Protein AF-A0A4Y8U0B5-F1 (afdb_monomer)

Solvent-accessible surface area (backbone atoms only — not comparable to full-atom values): 3433 Å² total; per-residue (Å²): 132,57,24,70,59,32,29,53,52,10,52,51,45,37,50,55,49,50,49,51,46,73,76,40,57,74,55,55,73,38,94,81,24,59,64,60,45,52,50,48,52,51,43,45,52,49,12,51,50,29,28,52,50,14,61,58,63,70,51,94,78,83,125

pLDDT: mean 86.39, std 12.54, range [44.88, 97.44]

Foldseek 3Di:
DALVVLLVVLVVLLVVLVVVCVVCVVVCPDPPNVVVVVVSVVSNVSSVVSNVCSVCVPDPDDD

Sequence (63 aa):
MNGFKLRLLGAGILLLVLIGLLSGWSELFASGAWVATVLQLGLIFLGLALIYRGENAEMPGSG

Structure (mmCIF, N/CA/C/O backbone):
data_AF-A0A4Y8U0B5-F1
#
_entry.id   AF-A0A4Y8U0B5-F1
#
loop_
_atom_site.group_PDB
_atom_site.id
_atom_site.type_symbol
_atom_site.label_atom_id
_atom_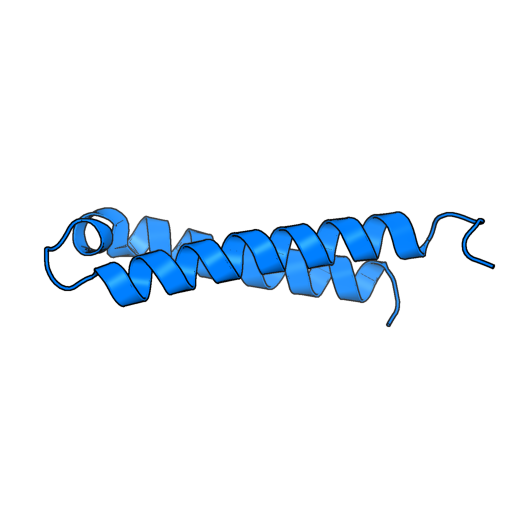site.label_alt_id
_atom_site.label_comp_id
_atom_site.label_asym_id
_atom_site.label_entity_id
_atom_site.label_seq_id
_atom_site.pdbx_PDB_ins_code
_atom_site.Cartn_x
_atom_site.Cartn_y
_atom_site.Cartn_z
_atom_site.occupancy
_atom_site.B_iso_or_equiv
_atom_site.auth_seq_id
_atom_site.auth_comp_id
_atom_site.auth_asym_id
_atom_site.auth_atom_id
_atom_site.pdbx_PDB_model_num
ATOM 1 N N . MET A 1 1 ? -14.381 -10.971 10.975 1.00 61.91 1 MET A N 1
ATOM 2 C CA . MET A 1 1 ? -13.031 -10.448 11.305 1.00 61.91 1 MET A CA 1
ATOM 3 C C . MET A 1 1 ? -13.211 -9.237 12.204 1.00 61.91 1 MET A C 1
ATOM 5 O O . MET A 1 1 ? -14.101 -8.456 11.914 1.00 61.91 1 MET A O 1
ATOM 9 N N . ASN A 1 2 ? -12.428 -9.105 13.279 1.00 85.31 2 ASN A N 1
ATOM 10 C CA . ASN A 1 2 ? -12.491 -7.939 14.174 1.00 85.31 2 ASN A CA 1
ATOM 11 C C . ASN A 1 2 ? -12.189 -6.638 13.392 1.00 85.31 2 ASN A C 1
ATOM 13 O O . ASN A 1 2 ? -11.318 -6.671 12.518 1.00 85.31 2 ASN A O 1
ATOM 17 N N . GLY A 1 3 ? -12.874 -5.530 13.699 1.00 87.31 3 GLY A N 1
ATOM 18 C CA . GLY A 1 3 ? -12.703 -4.227 13.041 1.00 87.31 3 GLY A CA 1
ATOM 19 C C . GLY A 1 3 ? -11.252 -3.750 13.081 1.00 87.31 3 GLY A C 1
ATOM 20 O O . GLY A 1 3 ? -10.668 -3.437 12.043 1.00 87.31 3 GLY A O 1
ATOM 21 N N . PHE A 1 4 ? -10.604 -3.884 14.239 1.00 90.75 4 PHE A N 1
ATOM 22 C CA . PHE A 1 4 ? -9.160 -3.679 14.390 1.00 90.75 4 PHE A CA 1
ATOM 23 C C . PHE A 1 4 ? -8.296 -4.483 13.395 1.00 90.75 4 PHE A C 1
ATOM 25 O O . PHE A 1 4 ? -7.377 -3.938 12.785 1.00 90.75 4 PHE A O 1
ATOM 32 N N . LYS A 1 5 ? -8.595 -5.775 13.176 1.00 92.00 5 LYS A N 1
ATOM 33 C CA . LYS A 1 5 ? -7.826 -6.627 12.242 1.00 92.00 5 LYS A CA 1
ATOM 34 C C . LYS A 1 5 ? -7.997 -6.174 10.788 1.00 92.00 5 LYS A C 1
ATOM 36 O O . LYS A 1 5 ? -7.048 -6.250 10.017 1.00 92.00 5 LYS A O 1
ATOM 41 N N . LEU A 1 6 ? -9.192 -5.706 10.424 1.00 93.12 6 LEU A N 1
ATOM 42 C CA . LEU A 1 6 ? -9.491 -5.137 9.105 1.00 93.12 6 LEU A CA 1
ATOM 43 C C . LEU A 1 6 ? -8.710 -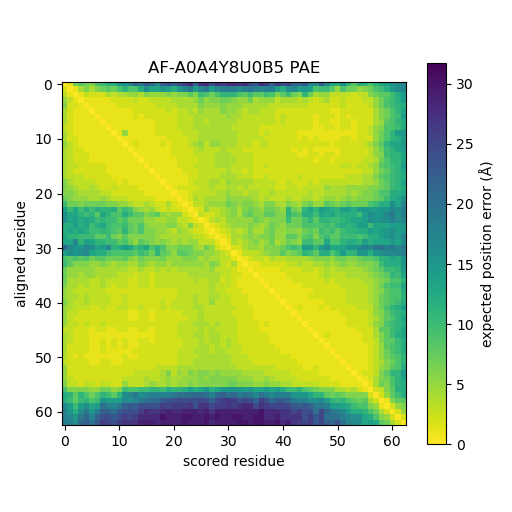3.843 8.857 1.00 93.12 6 LEU A C 1
ATOM 45 O O . LEU A 1 6 ? -8.091 -3.703 7.804 1.00 93.12 6 LEU A O 1
ATOM 49 N N . ARG A 1 7 ? -8.674 -2.944 9.849 1.00 94.38 7 ARG A N 1
ATOM 50 C CA . ARG A 1 7 ? -7.901 -1.697 9.769 1.00 94.38 7 ARG A CA 1
ATOM 51 C C . ARG A 1 7 ? -6.406 -1.967 9.670 1.00 94.38 7 ARG A C 1
ATOM 53 O O . ARG A 1 7 ? -5.750 -1.385 8.815 1.00 94.38 7 ARG A O 1
ATOM 60 N N . LEU A 1 8 ? -5.879 -2.885 10.484 1.00 96.06 8 LEU A N 1
ATOM 61 C CA . LEU A 1 8 ? -4.461 -3.246 10.450 1.00 96.06 8 LEU A CA 1
ATOM 62 C C . LEU A 1 8 ? -4.059 -3.856 9.098 1.00 96.06 8 LEU A C 1
ATOM 64 O O . LEU A 1 8 ? -3.025 -3.491 8.546 1.00 96.06 8 LEU A O 1
ATOM 68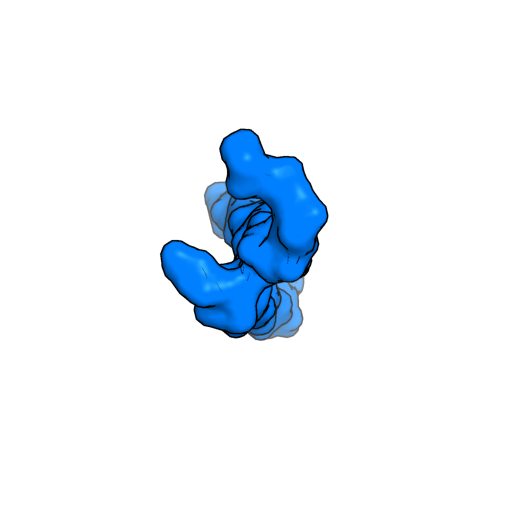 N N . LEU A 1 9 ? -4.893 -4.739 8.539 1.00 96.38 9 LEU A N 1
ATOM 69 C CA . LEU A 1 9 ? -4.666 -5.311 7.212 1.00 96.38 9 LEU A CA 1
ATOM 70 C C . LEU A 1 9 ? -4.692 -4.232 6.122 1.00 96.38 9 LEU A C 1
ATOM 72 O O . LEU A 1 9 ? -3.786 -4.177 5.294 1.00 96.38 9 LEU A O 1
ATOM 76 N N . GLY A 1 10 ? -5.708 -3.364 6.135 1.00 96.44 10 GLY A N 1
ATOM 77 C CA . GLY A 1 10 ? -5.836 -2.278 5.166 1.00 96.44 10 GLY A CA 1
ATOM 78 C C . GLY A 1 10 ? -4.674 -1.284 5.243 1.00 96.44 10 GLY A C 1
ATOM 79 O O . GLY A 1 10 ? -4.083 -0.960 4.216 1.00 96.44 10 GLY A O 1
ATOM 80 N N . ALA A 1 11 ? -4.274 -0.878 6.452 1.00 96.75 11 ALA A N 1
ATOM 81 C CA . ALA A 1 11 ? -3.119 -0.011 6.677 1.00 96.75 11 ALA A CA 1
ATOM 82 C C . ALA A 1 11 ? -1.807 -0.665 6.217 1.00 96.75 11 ALA A C 1
ATOM 84 O O . ALA A 1 11 ? -0.976 0.002 5.606 1.00 96.75 11 ALA A O 1
ATOM 85 N N . GLY A 1 12 ? -1.636 -1.972 6.447 1.00 97.44 12 GLY A N 1
ATOM 86 C CA . GLY A 1 12 ? -0.480 -2.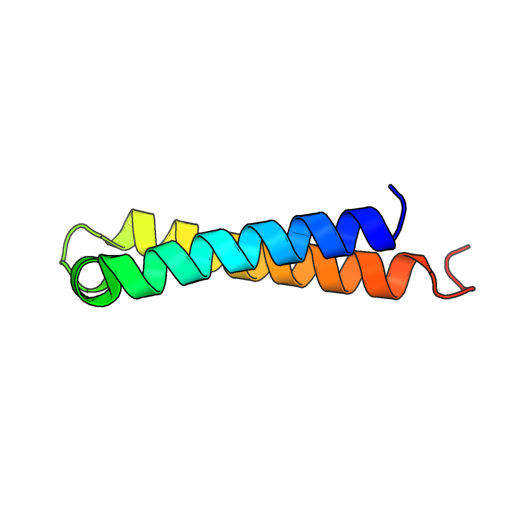724 5.959 1.00 97.44 12 GLY A CA 1
ATOM 87 C C . GLY A 1 12 ? -0.395 -2.757 4.431 1.00 97.44 12 GLY A C 1
ATOM 88 O O . GLY A 1 12 ? 0.674 -2.523 3.872 1.00 97.44 12 GLY A O 1
ATOM 89 N N . ILE A 1 13 ? -1.523 -2.976 3.747 1.00 96.88 13 ILE A N 1
ATOM 90 C CA . ILE A 1 13 ? -1.591 -2.925 2.278 1.00 96.88 13 ILE A CA 1
ATOM 91 C C . ILE A 1 13 ? -1.220 -1.526 1.776 1.00 96.88 13 ILE A C 1
ATOM 93 O O . ILE A 1 13 ? -0.364 -1.406 0.902 1.00 96.88 13 ILE A O 1
ATOM 97 N N . LEU A 1 14 ? -1.807 -0.472 2.353 1.00 96.88 14 LEU A N 1
ATOM 98 C CA . LEU A 1 14 ? -1.489 0.907 1.970 1.00 96.88 14 LEU A CA 1
ATOM 99 C C . LEU A 1 14 ? -0.013 1.234 2.185 1.00 96.88 14 LEU A C 1
ATOM 101 O O . LEU A 1 14 ? 0.603 1.836 1.312 1.00 96.88 14 LEU A O 1
ATOM 105 N N . LEU A 1 15 ? 0.570 0.804 3.304 1.00 96.81 15 LEU A N 1
ATOM 106 C CA . LEU A 1 15 ? 1.982 1.026 3.594 1.00 96.81 15 LEU A CA 1
ATOM 107 C C . LEU A 1 15 ? 2.882 0.383 2.532 1.00 96.81 15 LEU A C 1
ATOM 109 O O . LEU A 1 15 ? 3.779 1.043 2.018 1.00 96.81 15 LEU A O 1
ATOM 113 N N . LEU A 1 16 ? 2.628 -0.877 2.167 1.00 94.44 16 LEU A N 1
ATOM 114 C CA . LEU A 1 16 ? 3.414 -1.573 1.142 1.00 94.44 16 LEU A CA 1
ATOM 115 C C . LEU A 1 16 ? 3.285 -0.908 -0.231 1.00 94.44 16 LEU A C 1
ATOM 117 O O . LEU A 1 16 ? 4.279 -0.760 -0.942 1.00 94.44 16 LEU A O 1
ATOM 121 N N . VAL A 1 17 ? 2.077 -0.470 -0.591 1.00 94.12 17 VAL A N 1
ATOM 122 C CA . VAL A 1 17 ? 1.845 0.248 -1.848 1.00 94.12 17 VAL A CA 1
ATOM 123 C C . VAL A 1 17 ? 2.567 1.594 -1.852 1.00 94.12 17 VAL A C 1
ATOM 125 O O . VAL A 1 17 ? 3.221 1.921 -2.839 1.00 94.12 17 VAL A O 1
ATOM 128 N N . LEU A 1 18 ? 2.514 2.346 -0.749 1.00 92.81 18 LEU A N 1
ATOM 129 C CA . LEU A 1 18 ? 3.219 3.622 -0.603 1.00 92.81 18 LEU A CA 1
ATOM 130 C C . LEU A 1 18 ? 4.739 3.451 -0.668 1.00 92.81 18 LEU A C 1
ATOM 132 O O . LEU A 1 18 ? 5.404 4.247 -1.324 1.00 92.81 18 LEU A O 1
ATOM 136 N N . ILE A 1 19 ? 5.289 2.402 -0.050 1.00 93.75 19 ILE A N 1
ATOM 137 C CA . ILE A 1 19 ? 6.714 2.067 -0.174 1.00 93.75 19 ILE A CA 1
ATOM 138 C C . ILE A 1 19 ? 7.066 1.826 -1.645 1.00 93.75 19 ILE A C 1
ATOM 140 O O . ILE A 1 19 ? 8.012 2.432 -2.139 1.00 93.75 19 ILE A O 1
ATOM 144 N N . GLY A 1 20 ? 6.279 1.010 -2.357 1.00 87.75 20 GLY A N 1
ATOM 145 C CA . GLY A 1 20 ? 6.492 0.736 -3.781 1.00 87.75 20 GLY A CA 1
ATOM 146 C C . GLY A 1 20 ? 6.420 1.992 -4.658 1.00 87.75 20 GLY A C 1
ATOM 147 O O . GLY A 1 20 ? 7.262 2.186 -5.535 1.00 87.75 20 GLY A O 1
ATOM 148 N N . LEU A 1 21 ? 5.450 2.871 -4.390 1.00 87.88 21 LEU A N 1
ATOM 149 C CA . LEU A 1 21 ? 5.301 4.175 -5.043 1.00 87.88 21 LEU A CA 1
ATOM 150 C C . LEU A 1 21 ? 6.518 5.070 -4.817 1.00 87.88 21 LEU A C 1
ATOM 152 O O . LEU A 1 21 ? 7.021 5.654 -5.769 1.00 87.88 21 LEU A O 1
ATOM 156 N N . LEU A 1 22 ? 7.006 5.167 -3.581 1.00 87.56 22 LEU A N 1
ATOM 157 C CA . LEU A 1 22 ? 8.154 6.012 -3.247 1.00 87.56 22 LEU A CA 1
ATOM 158 C C . LEU A 1 22 ? 9.475 5.435 -3.774 1.00 87.56 22 LEU A C 1
ATOM 160 O O . LEU A 1 22 ? 10.355 6.201 -4.154 1.00 87.56 22 LEU A O 1
ATOM 164 N N . SER A 1 23 ? 9.616 4.107 -3.838 1.00 85.81 23 SER A N 1
ATOM 165 C CA . SER A 1 23 ? 10.825 3.454 -4.357 1.00 85.81 23 SER A CA 1
ATOM 166 C C . SER A 1 23 ? 10.917 3.443 -5.884 1.00 85.81 23 SER A C 1
ATOM 168 O O . SER A 1 23 ? 12.015 3.347 -6.421 1.00 85.81 23 SER A O 1
ATOM 170 N N . GLY A 1 24 ? 9.778 3.497 -6.582 1.00 81.44 24 GLY A N 1
ATOM 171 C CA . GLY A 1 24 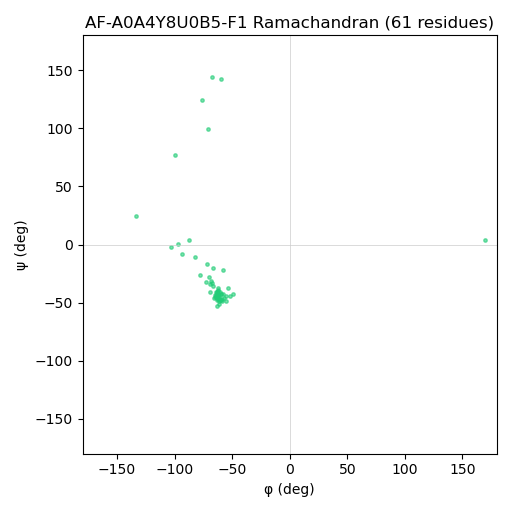? 9.687 3.285 -8.031 1.00 81.44 24 GLY A CA 1
ATOM 172 C C . GLY A 1 24 ? 8.847 4.329 -8.759 1.00 81.44 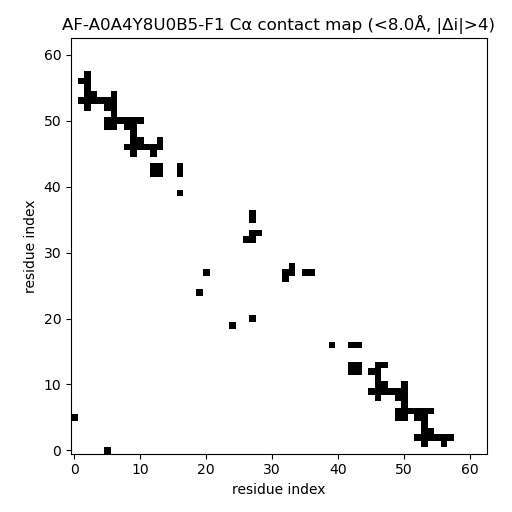24 GLY A C 1
ATOM 173 O O . GLY A 1 24 ? 8.313 4.033 -9.822 1.00 81.44 24 GLY A O 1
ATOM 174 N N . TRP A 1 25 ? 8.700 5.535 -8.199 1.00 79.44 25 TRP A N 1
ATOM 175 C CA . TRP A 1 25 ? 7.812 6.581 -8.723 1.00 79.44 25 TRP A CA 1
ATOM 176 C C . TRP A 1 25 ? 7.996 6.832 -10.226 1.00 79.44 25 TRP A C 1
ATOM 178 O O . TRP A 1 25 ? 7.018 6.938 -10.957 1.00 79.44 25 TRP A O 1
ATOM 188 N N . SER A 1 26 ? 9.242 6.874 -10.705 1.00 77.69 26 SER A N 1
ATOM 189 C CA . SER A 1 26 ? 9.562 7.086 -12.122 1.00 77.69 26 SER A CA 1
ATOM 190 C C . SER A 1 26 ? 9.155 5.920 -13.028 1.00 77.69 26 SER A C 1
ATOM 192 O O . SER A 1 26 ? 8.797 6.149 -14.181 1.00 77.69 26 SER A O 1
ATOM 194 N N . GLU A 1 27 ? 9.171 4.688 -12.518 1.00 81.00 27 GLU A N 1
ATOM 195 C CA . GLU A 1 27 ? 8.834 3.477 -13.280 1.00 81.00 27 GLU A CA 1
ATOM 196 C C . GLU A 1 27 ? 7.337 3.409 -13.600 1.00 81.00 27 GLU A C 1
ATOM 198 O O . GLU A 1 27 ? 6.953 2.883 -14.637 1.00 81.00 27 GLU A O 1
ATOM 203 N N . LEU A 1 28 ? 6.477 4.009 -12.771 1.00 72.31 28 LEU A N 1
ATOM 204 C CA . LEU A 1 28 ? 5.021 4.025 -12.982 1.00 72.31 28 LEU A CA 1
ATOM 205 C C . LEU A 1 28 ? 4.580 4.825 -14.210 1.00 72.31 28 LEU A C 1
ATOM 207 O O . LEU A 1 28 ? 3.476 4.616 -14.718 1.00 72.31 28 LEU A O 1
ATOM 211 N N . PHE A 1 29 ? 5.440 5.722 -14.692 1.00 77.75 29 PHE A N 1
ATOM 212 C CA . PHE A 1 29 ? 5.213 6.525 -15.893 1.00 77.75 29 PHE A CA 1
ATOM 213 C C . PHE A 1 29 ? 5.882 5.930 -17.138 1.00 77.75 29 PHE A C 1
ATOM 215 O O . PHE A 1 29 ? 5.764 6.498 -18.226 1.00 77.75 29 PHE A O 1
ATOM 222 N N . ALA A 1 30 ? 6.571 4.792 -17.011 1.00 84.75 30 ALA A N 1
ATOM 223 C CA . ALA A 1 30 ? 7.113 4.082 -18.157 1.00 84.75 30 ALA A CA 1
ATOM 224 C C . ALA A 1 30 ? 5.974 3.504 -19.014 1.00 84.75 30 ALA A C 1
ATOM 226 O O . ALA A 1 30 ? 4.964 3.017 -18.504 1.00 84.75 30 ALA A O 1
ATOM 227 N N . SER A 1 31 ? 6.151 3.499 -20.336 1.00 79.44 31 SER A N 1
ATOM 228 C CA . SER A 1 31 ? 5.127 3.063 -21.301 1.00 79.44 31 SER A CA 1
ATOM 229 C C . SER A 1 31 ? 4.642 1.617 -21.101 1.00 79.44 31 SER A C 1
ATOM 231 O O . SER A 1 31 ? 3.535 1.276 -21.513 1.00 79.44 31 SER A O 1
ATOM 233 N N . GLY A 1 32 ? 5.439 0.770 -20.442 1.00 83.25 32 GLY A N 1
ATOM 234 C CA . GLY A 1 32 ? 5.093 -0.617 -20.115 1.00 83.25 32 GLY A CA 1
ATOM 235 C C . GLY A 1 32 ? 4.474 -0.833 -18.729 1.00 83.25 32 GLY A C 1
ATOM 236 O O . GLY A 1 32 ? 4.015 -1.936 -18.443 1.00 83.25 32 GLY A O 1
ATOM 237 N N . ALA A 1 33 ? 4.433 0.180 -17.863 1.00 84.06 33 ALA A N 1
ATOM 238 C CA . ALA A 1 33 ? 4.106 0.001 -16.447 1.00 84.06 33 ALA A CA 1
ATOM 239 C C . ALA A 1 33 ? 2.604 0.044 -16.121 1.00 84.06 33 ALA A C 1
ATOM 241 O O . ALA A 1 33 ? 2.220 -0.077 -14.960 1.00 84.06 33 ALA A O 1
ATOM 242 N N . TRP A 1 34 ? 1.736 0.160 -17.129 1.00 85.81 34 TRP A N 1
ATOM 243 C CA . TRP A 1 34 ? 0.287 0.316 -16.953 1.00 85.81 34 TRP A CA 1
ATOM 244 C C . TRP A 1 34 ? -0.349 -0.777 -16.077 1.00 85.81 34 TRP A C 1
ATOM 246 O O . TRP A 1 34 ? -1.217 -0.470 -15.262 1.00 85.81 34 TRP A O 1
ATOM 256 N N . VAL A 1 35 ? 0.109 -2.033 -16.177 1.00 88.50 35 VAL A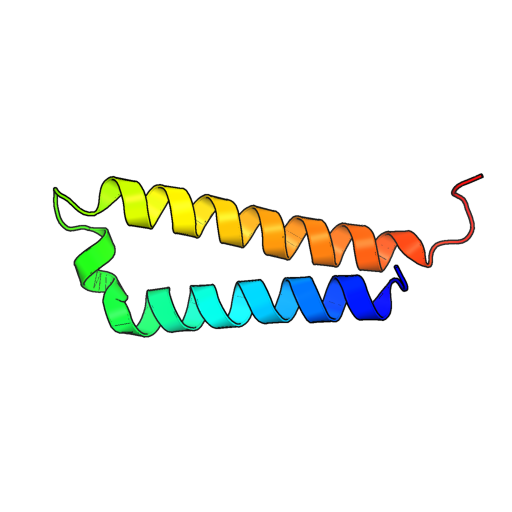 N 1
ATOM 257 C CA . VAL A 1 35 ? -0.373 -3.139 -15.327 1.00 88.50 35 VAL A CA 1
ATOM 258 C C . VAL A 1 35 ? -0.039 -2.885 -13.859 1.00 88.50 35 VAL A C 1
ATOM 260 O O . VAL A 1 35 ? -0.899 -3.044 -12.993 1.00 88.50 35 VAL A O 1
ATOM 263 N N . ALA A 1 36 ? 1.199 -2.473 -13.577 1.00 87.06 36 ALA A N 1
ATOM 264 C CA . ALA A 1 36 ? 1.649 -2.166 -12.225 1.00 87.06 36 ALA A CA 1
ATOM 265 C C . ALA A 1 36 ? 0.871 -0.975 -11.652 1.00 87.06 36 ALA A C 1
ATOM 267 O O . ALA A 1 36 ? 0.429 -1.032 -10.507 1.00 87.06 36 ALA A O 1
ATOM 268 N N . THR A 1 37 ? 0.616 0.049 -12.468 1.00 87.88 37 THR A N 1
ATOM 269 C CA . THR A 1 37 ? -0.179 1.223 -12.087 1.00 87.88 37 THR A CA 1
ATOM 270 C C . THR A 1 37 ? -1.629 0.854 -11.766 1.00 87.88 37 THR A C 1
ATOM 272 O O . THR A 1 37 ? -2.158 1.269 -10.736 1.00 87.88 37 THR A O 1
ATOM 275 N N . VAL A 1 38 ? -2.276 0.023 -12.592 1.00 91.31 38 VAL A N 1
ATOM 276 C CA . VAL A 1 38 ? -3.645 -0.458 -12.330 1.00 91.31 38 VAL A CA 1
ATOM 277 C C . VAL A 1 38 ? -3.696 -1.314 -11.064 1.00 91.31 38 VAL A C 1
ATOM 279 O O . VAL A 1 38 ? -4.591 -1.134 -10.238 1.00 91.31 38 VAL A O 1
ATOM 282 N N . LEU A 1 39 ? -2.725 -2.213 -10.877 1.00 91.62 39 LEU A N 1
ATOM 283 C CA . LEU A 1 39 ? -2.633 -3.041 -9.677 1.00 91.62 39 LEU A CA 1
ATOM 284 C C . LEU A 1 39 ? -2.444 -2.181 -8.422 1.00 91.62 39 LEU A C 1
ATOM 286 O O . LEU A 1 39 ? -3.133 -2.395 -7.427 1.00 91.62 39 LEU A O 1
ATOM 290 N N . GLN A 1 40 ? -1.553 -1.189 -8.470 1.00 90.31 40 GLN A N 1
ATOM 291 C CA . GLN A 1 40 ? -1.340 -0.259 -7.364 1.00 90.31 40 GLN A CA 1
ATOM 292 C C . GLN A 1 40 ? -2.610 0.515 -7.024 1.00 90.31 40 GLN A C 1
ATOM 294 O O . GLN A 1 40 ? -2.990 0.547 -5.857 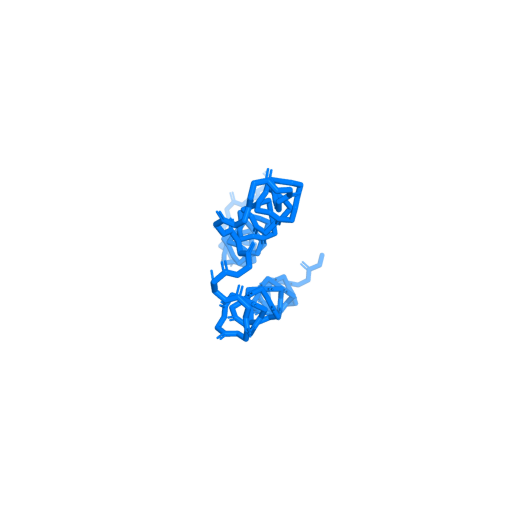1.00 90.31 40 GLN A O 1
ATOM 299 N N . LEU A 1 41 ? -3.308 1.073 -8.017 1.00 92.62 41 LEU A N 1
ATOM 300 C CA . LEU A 1 41 ? -4.591 1.744 -7.791 1.00 92.62 41 LEU A CA 1
ATOM 301 C C . LEU A 1 41 ? -5.601 0.801 -7.127 1.00 92.62 41 LEU A C 1
ATOM 303 O O . LEU A 1 41 ? -6.221 1.167 -6.130 1.00 92.62 41 LEU A O 1
ATOM 307 N N . GLY A 1 42 ? -5.717 -0.435 -7.622 1.00 95.50 42 GLY A N 1
ATOM 308 C CA . GLY A 1 42 ? -6.583 -1.453 -7.030 1.00 95.50 42 GLY A CA 1
ATOM 309 C C . GLY A 1 42 ? -6.245 -1.746 -5.565 1.00 95.50 42 GLY A C 1
ATOM 310 O O . GLY A 1 42 ? -7.144 -1.820 -4.728 1.00 95.50 42 GLY A O 1
ATOM 311 N N . LEU A 1 43 ? -4.958 -1.852 -5.230 1.00 96.25 43 LEU A N 1
ATOM 312 C CA . LEU A 1 43 ? -4.501 -2.089 -3.860 1.00 96.25 43 LEU A CA 1
ATOM 313 C C . LEU A 1 43 ? -4.728 -0.881 -2.940 1.00 96.25 43 LEU A C 1
ATOM 315 O O . LEU A 1 43 ? -5.054 -1.078 -1.770 1.00 96.25 43 LEU A O 1
ATOM 319 N N . ILE A 1 44 ? -4.629 0.352 -3.453 1.00 95.50 44 ILE A N 1
ATOM 320 C CA . ILE A 1 44 ? -4.995 1.563 -2.700 1.00 95.50 44 ILE A CA 1
ATOM 321 C C . ILE A 1 44 ? -6.479 1.520 -2.339 1.00 95.50 44 ILE A C 1
ATOM 323 O O . ILE A 1 44 ? -6.836 1.647 -1.165 1.00 95.50 44 ILE A O 1
ATOM 327 N N . PHE A 1 45 ? -7.348 1.282 -3.326 1.00 96.62 45 PHE A N 1
ATOM 328 C CA . PHE A 1 45 ? -8.787 1.180 -3.083 1.00 96.62 45 PHE A CA 1
ATOM 329 C C . PHE A 1 45 ? -9.127 0.036 -2.129 1.00 96.62 45 PHE A C 1
ATOM 331 O O . PHE A 1 45 ? -9.946 0.216 -1.231 1.00 96.62 45 PHE A O 1
ATOM 338 N N . LEU A 1 46 ? -8.473 -1.118 -2.272 1.00 97.00 46 LEU A N 1
ATOM 339 C CA . LEU A 1 46 ? -8.659 -2.251 -1.372 1.00 97.00 46 LEU A CA 1
ATOM 340 C C . LEU A 1 46 ? -8.247 -1.908 0.064 1.00 97.00 46 LEU A C 1
ATOM 342 O O . LEU A 1 4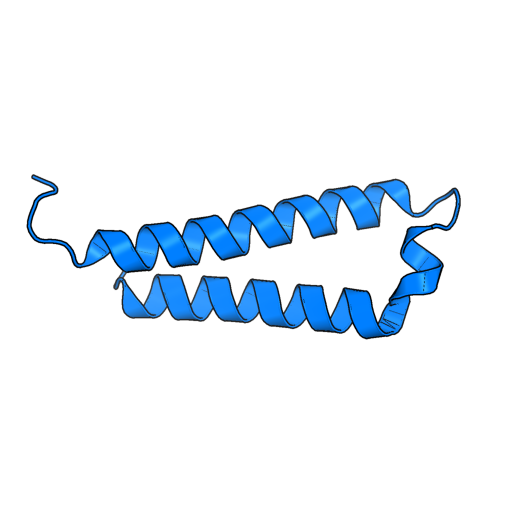6 ? -9.002 -2.178 0.996 1.00 97.00 46 LEU A O 1
ATOM 346 N N . GLY A 1 47 ? -7.077 -1.293 0.255 1.00 96.62 47 GLY A N 1
ATOM 347 C CA . GLY A 1 47 ? -6.593 -0.873 1.568 1.00 96.62 47 GLY A CA 1
ATOM 348 C C . GLY A 1 47 ? -7.553 0.102 2.254 1.00 96.62 47 GLY A C 1
ATOM 349 O O . GLY A 1 47 ? -7.935 -0.117 3.405 1.00 96.62 47 GLY A O 1
ATOM 350 N N . LEU A 1 48 ? -8.026 1.116 1.521 1.00 96.56 48 LEU A N 1
ATOM 351 C CA . LEU A 1 48 ? -9.027 2.072 2.005 1.00 96.56 48 LEU A CA 1
ATOM 352 C C . LEU A 1 48 ? -10.365 1.398 2.331 1.00 96.56 48 LEU A C 1
ATOM 354 O O . LEU A 1 48 ? -10.933 1.649 3.391 1.00 96.56 48 LEU A O 1
ATOM 358 N N . ALA A 1 49 ? -10.852 0.506 1.466 1.00 95.69 49 ALA A N 1
ATOM 359 C CA . ALA A 1 49 ? -12.098 -0.221 1.691 1.00 95.69 49 ALA A CA 1
ATOM 360 C C . ALA A 1 49 ? -12.030 -1.114 2.941 1.00 95.69 49 ALA A C 1
ATOM 362 O O . ALA A 1 49 ? -13.010 -1.224 3.677 1.00 95.69 49 ALA A O 1
ATOM 363 N N . LEU A 1 50 ? -10.877 -1.733 3.212 1.00 95.25 50 LEU A N 1
ATOM 364 C CA . LEU A 1 50 ? -10.659 -2.549 4.408 1.00 95.25 50 LEU A CA 1
ATOM 365 C C . LEU A 1 50 ? -10.621 -1.702 5.683 1.00 95.25 50 LEU A C 1
ATOM 367 O O . LEU A 1 50 ? -11.219 -2.106 6.681 1.00 95.25 50 LEU A O 1
ATOM 371 N N . ILE A 1 51 ? -9.978 -0.530 5.648 1.00 95.44 51 ILE A N 1
ATOM 372 C CA . ILE A 1 51 ? -9.987 0.421 6.769 1.00 95.44 51 ILE A CA 1
ATOM 373 C C . ILE A 1 51 ? -11.411 0.903 7.025 1.00 95.44 51 ILE A C 1
ATOM 375 O O . ILE A 1 51 ? -11.907 0.722 8.133 1.00 95.44 51 ILE A O 1
ATOM 379 N N . TYR A 1 52 ? -12.098 1.399 5.994 1.00 93.88 52 TYR A N 1
ATOM 380 C CA . TYR A 1 52 ? -13.481 1.860 6.089 1.00 93.88 52 TYR A CA 1
ATOM 381 C C . TYR A 1 52 ? -14.396 0.766 6.645 1.00 93.88 52 TYR A C 1
ATOM 383 O O . TYR A 1 52 ? -15.140 0.980 7.600 1.00 93.88 52 TYR A O 1
ATOM 391 N N . ARG A 1 53 ? -14.311 -0.458 6.114 1.00 92.25 53 ARG A N 1
ATOM 392 C CA . ARG A 1 53 ? -15.093 -1.583 6.634 1.00 92.25 53 ARG A CA 1
ATOM 393 C C . ARG A 1 53 ? -14.730 -1.904 8.083 1.00 92.25 53 ARG A C 1
ATOM 395 O O . ARG A 1 53 ? -15.617 -2.220 8.863 1.00 92.25 53 ARG A O 1
ATOM 402 N N . GLY A 1 54 ? -13.453 -1.846 8.452 1.00 92.12 54 GLY A N 1
ATOM 403 C CA . GLY A 1 54 ? -13.007 -2.070 9.825 1.00 92.12 54 GLY A CA 1
ATOM 404 C C . GLY A 1 54 ? -13.458 -0.976 10.797 1.00 92.12 54 GLY A C 1
ATOM 405 O O . GLY A 1 54 ? -13.705 -1.262 11.965 1.00 92.12 54 GLY A O 1
ATOM 406 N N . GLU A 1 55 ? -13.570 0.273 10.348 1.00 90.69 55 GLU A N 1
ATOM 407 C CA . GLU A 1 55 ? -14.149 1.396 11.102 1.00 90.69 55 GLU A CA 1
ATOM 408 C C . GLU A 1 55 ? -15.640 1.201 11.351 1.00 90.69 55 GLU A C 1
ATOM 410 O O . GLU A 1 55 ? -16.095 1.289 12.488 1.00 90.69 55 GLU A O 1
ATOM 415 N N . ASN A 1 56 ? -16.377 0.812 10.315 1.00 87.69 56 ASN A N 1
ATOM 416 C CA . ASN A 1 56 ? -17.823 0.633 10.399 1.00 87.69 56 ASN A CA 1
ATOM 417 C C . ASN A 1 56 ? -18.249 -0.730 10.979 1.00 87.69 56 ASN A C 1
ATOM 419 O O . ASN A 1 56 ? -19.411 -0.908 11.326 1.00 87.69 56 ASN A O 1
ATOM 423 N N . ALA A 1 57 ? -17.328 -1.687 11.137 1.00 78.38 57 ALA A N 1
ATOM 424 C CA . ALA A 1 57 ? -17.606 -2.984 11.763 1.00 78.38 57 ALA A CA 1
ATOM 425 C C . ALA A 1 57 ? -17.821 -2.905 13.287 1.00 78.38 57 ALA A C 1
ATOM 427 O O . ALA A 1 57 ? -18.323 -3.859 13.875 1.00 78.38 57 ALA A O 1
ATOM 428 N N . GLU A 1 58 ? -17.419 -1.804 13.927 1.00 65.06 58 GLU A N 1
ATOM 429 C CA . GLU A 1 58 ? -17.564 -1.576 15.374 1.00 65.06 58 GLU A CA 1
ATOM 430 C C . GLU A 1 58 ? -18.727 -0.622 15.707 1.00 65.06 58 GLU A C 1
ATOM 432 O O . GLU A 1 58 ? -19.013 -0.394 16.882 1.00 65.06 58 GLU A O 1
ATOM 437 N N . MET A 1 59 ? -19.428 -0.081 14.700 1.00 60.62 59 MET A N 1
ATOM 438 C CA . MET A 1 59 ? -20.612 0.749 14.929 1.00 60.62 59 MET A CA 1
ATOM 439 C C . MET A 1 59 ? -21.816 -0.134 15.307 1.00 60.62 59 MET A C 1
ATOM 441 O O . MET A 1 59 ? -22.175 -1.037 14.542 1.00 60.62 59 MET A O 1
ATOM 445 N N . PRO A 1 60 ? -22.470 0.106 16.461 1.00 49.47 60 PRO A N 1
ATOM 446 C CA . PRO A 1 60 ? -23.655 -0.640 16.864 1.00 49.47 60 PRO A CA 1
ATOM 447 C C . PRO A 1 60 ? -24.827 -0.222 15.968 1.00 49.47 60 PRO A C 1
ATOM 449 O O . PRO A 1 60 ? -25.422 0.835 16.158 1.00 49.47 60 PRO A O 1
ATOM 452 N N . GLY A 1 61 ? -25.127 -1.036 14.953 1.00 57.66 61 GLY A N 1
ATOM 453 C CA . GLY A 1 61 ? -26.216 -0.754 14.012 1.00 57.66 61 GLY A CA 1
ATOM 454 C C . GLY A 1 61 ? -26.296 -1.625 12.755 1.00 57.66 61 GLY A C 1
ATOM 455 O O . GLY A 1 61 ? -27.165 -1.377 11.928 1.00 57.66 61 GLY A O 1
ATOM 456 N N . SER A 1 62 ? -25.445 -2.641 12.587 1.00 50.84 62 SER A N 1
ATOM 457 C CA . SER A 1 62 ? -25.609 -3.649 11.527 1.00 50.84 62 SER A CA 1
ATOM 458 C C . SER A 1 62 ? -26.244 -4.917 12.102 1.00 50.84 62 SER A C 1
ATOM 460 O O . SER A 1 62 ? -25.558 -5.887 12.422 1.00 50.84 62 SER A O 1
ATOM 462 N N . GLY A 1 63 ? -27.561 -4.844 12.313 1.00 44.88 63 GLY A N 1
ATOM 463 C CA . GLY A 1 63 ? -28.425 -6.025 12.396 1.00 44.88 63 GLY A CA 1
ATOM 464 C C . GLY A 1 63 ? -28.674 -6.606 11.011 1.00 44.88 63 GLY A C 1
ATOM 465 O O . GLY A 1 63 ? -28.667 -5.813 10.042 1.00 44.88 63 GLY A O 1
#

Nearest PDB structures (foldseek):
  8tsh-assembly1_I  TM=7.270E-01  e=6.056E+00  Caldimonas thermodepolymerans

Organism: NCBI:txid256701

Secondary structure (DSSP, 8-state):
--HHHHHHHHHHHHHHHHHHHHHHTTGGGSTTTHHHHHHHHHHHHHHHHHHHHHHHTTSTT--

Mean predicted aligned error: 6.06 Å

Radius of gyration: 14.61 Å; Cα contacts (8 Å, |Δi|>4): 55; chains: 1; bounding box: 39×18×38 Å